Protein AF-A0A963M107-F1 (afdb_monomer_lite)

pLDDT: mean 89.0, std 7.75, range [57.47, 98.19]

Sequence (77 aa):
LAAILGNHVIASGMLLSSAIALEDPAPQYRIILVARKDVAKSPLIQQLVDGYKSAEYRSFVENDPKAKGFSRPAYWR

Secondary structure (DSSP, 8-state):
---B-HHHHHHTT--GGGSSSB----GGGS------TTTTTSHHHHHHHHHHTSHHHHHHHHH-TTTTTPPPPGGG-

Foldseek 3Di:
DDADEQVVCVVVVHALVPTPHHDQDDPVPDDDDDDDPVCCPPPVVVVVVCVCVDPVVVCCCVPPPRNPNPHDDPVVD

Structure (mmCIF, N/CA/C/O backbone):
data_AF-A0A963M107-F1
#
_entry.id   AF-A0A963M107-F1
#
loop_
_atom_site.group_PDB
_atom_site.id
_atom_site.type_symbol
_atom_site.label_atom_id
_atom_site.label_alt_id
_atom_site.label_comp_id
_atom_site.label_asym_id
_atom_site.label_entity_id
_atom_site.label_seq_id
_atom_site.pdbx_PDB_ins_code
_atom_site.Cartn_x
_atom_site.Cartn_y
_atom_site.Cartn_z
_atom_site.occupancy
_atom_site.B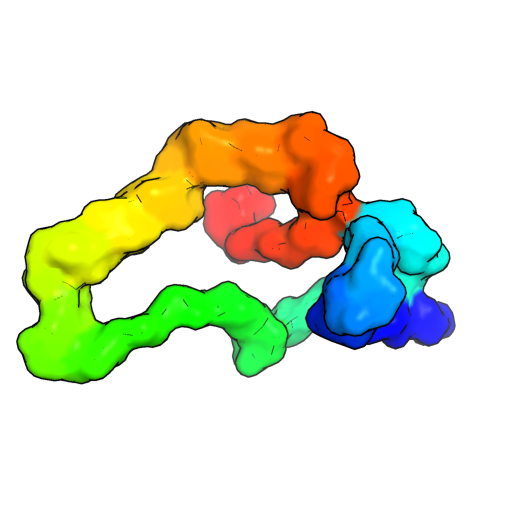_iso_or_equiv
_atom_site.auth_seq_id
_atom_site.auth_comp_id
_atom_site.auth_asym_id
_atom_site.auth_atom_id
_atom_site.pdbx_PDB_model_num
ATOM 1 N N . LEU A 1 1 ? 3.186 -6.595 -25.523 1.00 57.47 1 LEU 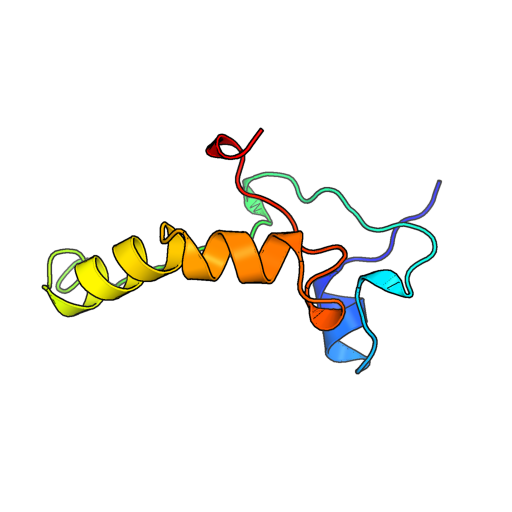A N 1
ATOM 2 C CA . LEU A 1 1 ? 3.789 -5.762 -24.460 1.00 57.47 1 LEU A CA 1
ATOM 3 C C . LEU A 1 1 ? 4.091 -6.689 -23.286 1.00 57.47 1 LEU A C 1
ATOM 5 O O . LEU A 1 1 ? 3.204 -7.460 -22.946 1.00 57.47 1 LEU A O 1
ATOM 9 N N . ALA A 1 2 ? 5.304 -6.682 -22.732 1.00 61.72 2 ALA A N 1
ATOM 10 C CA . ALA A 1 2 ? 5.639 -7.454 -21.532 1.00 61.72 2 ALA A CA 1
ATOM 11 C C . ALA A 1 2 ? 5.737 -6.489 -20.343 1.00 61.72 2 ALA A C 1
ATOM 13 O O . ALA A 1 2 ? 6.341 -5.427 -20.479 1.00 61.72 2 ALA A O 1
ATOM 14 N N . ALA A 1 3 ? 5.119 -6.838 -19.218 1.00 79.00 3 ALA A N 1
ATOM 15 C CA . ALA A 1 3 ? 5.168 -6.070 -17.978 1.00 79.00 3 ALA A CA 1
ATOM 16 C C . ALA A 1 3 ? 5.767 -6.942 -16.872 1.00 79.00 3 ALA A C 1
ATOM 18 O O . ALA A 1 3 ? 5.574 -8.158 -16.869 1.00 79.00 3 ALA A O 1
ATOM 19 N N . ILE A 1 4 ? 6.508 -6.322 -15.958 1.00 81.00 4 ILE A N 1
ATOM 20 C CA . ILE A 1 4 ? 7.066 -7.001 -14.788 1.00 81.00 4 ILE A CA 1
ATOM 21 C C . ILE A 1 4 ? 6.121 -6.834 -13.598 1.00 81.00 4 ILE A C 1
ATOM 23 O O . ILE A 1 4 ? 5.477 -5.792 -13.448 1.00 81.00 4 ILE A O 1
ATOM 27 N N . LEU A 1 5 ? 6.044 -7.861 -12.752 1.00 84.12 5 LEU A N 1
ATOM 28 C CA . LEU A 1 5 ? 5.256 -7.793 -11.530 1.00 84.12 5 LEU A CA 1
ATOM 29 C C . LEU A 1 5 ? 5.864 -6.762 -10.571 1.00 84.12 5 LEU A C 1
ATOM 31 O O . LEU A 1 5 ? 7.078 -6.756 -10.339 1.00 84.12 5 LEU A O 1
ATOM 35 N N . GLY A 1 6 ? 5.032 -5.901 -9.985 1.00 85.25 6 GLY A N 1
ATOM 36 C CA . GLY A 1 6 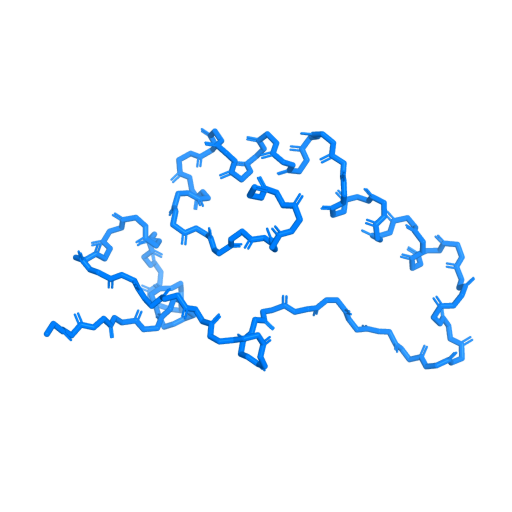? 5.520 -4.818 -9.123 1.00 85.25 6 GLY A CA 1
ATOM 37 C C . GLY A 1 6 ? 6.254 -5.335 -7.878 1.00 85.25 6 GLY A C 1
ATOM 38 O O . GLY A 1 6 ? 7.277 -4.787 -7.470 1.00 85.25 6 GLY A O 1
ATOM 39 N N . ASN A 1 7 ? 5.790 -6.446 -7.304 1.00 84.06 7 ASN A N 1
ATOM 40 C CA . ASN A 1 7 ? 6.447 -7.093 -6.165 1.00 84.06 7 ASN A CA 1
ATOM 41 C C . ASN A 1 7 ? 7.876 -7.564 -6.493 1.00 84.06 7 ASN A C 1
ATOM 43 O O . ASN A 1 7 ? 8.753 -7.459 -5.639 1.00 84.06 7 ASN A O 1
ATOM 47 N N . HIS A 1 8 ? 8.126 -8.037 -7.717 1.00 86.12 8 HIS A N 1
ATOM 48 C CA . HIS A 1 8 ? 9.455 -8.451 -8.154 1.00 86.12 8 HIS A CA 1
ATOM 49 C C . HIS A 1 8 ? 10.394 -7.245 -8.257 1.00 86.12 8 HIS A C 1
ATOM 51 O O . HIS A 1 8 ? 11.505 -7.297 -7.741 1.00 86.12 8 HIS A O 1
ATOM 57 N N . VAL A 1 9 ? 9.921 -6.129 -8.827 1.00 87.44 9 VAL A N 1
ATOM 58 C CA . VAL A 1 9 ? 10.684 -4.869 -8.909 1.00 87.44 9 VAL A CA 1
ATOM 59 C C . VAL A 1 9 ? 11.118 -4.388 -7.520 1.00 87.44 9 VAL A C 1
ATOM 61 O O . VAL A 1 9 ? 12.295 -4.088 -7.318 1.00 87.44 9 VAL A O 1
ATOM 64 N N . ILE A 1 10 ? 10.194 -4.375 -6.550 1.00 86.56 10 ILE A N 1
ATOM 65 C CA . ILE A 1 10 ? 10.499 -3.995 -5.161 1.00 86.56 10 ILE A CA 1
ATOM 66 C C . ILE A 1 10 ? 11.487 -4.975 -4.514 1.00 86.56 10 ILE A C 1
ATOM 68 O O . ILE A 1 10 ? 12.434 -4.541 -3.860 1.00 86.56 10 ILE A O 1
ATOM 72 N N . ALA A 1 11 ? 11.303 -6.286 -4.704 1.00 87.00 11 ALA A N 1
ATOM 73 C CA . ALA A 1 11 ? 12.195 -7.307 -4.147 1.00 87.00 11 ALA A CA 1
ATOM 74 C C . ALA A 1 11 ? 13.629 -7.213 -4.699 1.00 87.00 11 ALA A C 1
ATOM 76 O O . ALA A 1 11 ? 14.579 -7.553 -3.999 1.00 87.00 11 ALA A O 1
ATOM 77 N N . SER A 1 12 ? 13.797 -6.704 -5.922 1.00 88.50 12 SER A N 1
ATOM 78 C CA . SER A 1 12 ? 15.103 -6.412 -6.527 1.00 88.50 12 SER A CA 1
ATOM 79 C C . SER A 1 12 ? 15.737 -5.099 -6.043 1.00 88.50 12 SER A C 1
ATOM 81 O O . SER A 1 12 ? 16.781 -4.707 -6.557 1.00 88.50 12 SER A O 1
ATOM 83 N N . GLY A 1 13 ? 15.123 -4.393 -5.086 1.00 88.75 13 GLY A N 1
ATOM 84 C CA . GLY A 1 13 ? 15.621 -3.112 -4.576 1.00 88.75 13 GLY A CA 1
ATOM 85 C C . GLY A 1 13 ? 15.405 -1.931 -5.527 1.00 88.75 13 GLY A C 1
ATOM 86 O O . GLY A 1 13 ? 16.015 -0.878 -5.344 1.00 88.75 13 GLY A O 1
ATOM 87 N N . MET A 1 14 ? 14.553 -2.087 -6.543 1.00 89.88 14 MET A N 1
ATOM 88 C CA . MET A 1 14 ? 14.260 -1.045 -7.525 1.00 89.88 14 MET A CA 1
ATOM 89 C C . MET A 1 14 ? 12.956 -0.312 -7.194 1.00 89.88 14 MET A C 1
ATOM 91 O O . MET A 1 14 ? 12.054 -0.846 -6.549 1.00 89.88 14 MET A O 1
ATOM 95 N N . LEU A 1 15 ? 12.824 0.922 -7.686 1.00 91.19 15 LEU A N 1
ATOM 96 C CA . LEU A 1 15 ? 11.558 1.655 -7.639 1.00 91.19 15 LEU A CA 1
ATOM 97 C C . LEU A 1 15 ? 10.600 1.125 -8.712 1.00 91.19 15 LEU A C 1
ATOM 99 O O . LEU A 1 15 ? 11.030 0.874 -9.838 1.00 91.19 15 LEU A O 1
ATOM 103 N N . LEU A 1 16 ? 9.295 1.051 -8.421 1.00 91.12 16 LEU A N 1
ATOM 104 C CA . LEU A 1 16 ? 8.281 0.680 -9.426 1.00 91.12 16 LEU A CA 1
ATOM 105 C C . LEU A 1 16 ? 8.351 1.576 -10.667 1.00 91.12 16 LEU A C 1
ATOM 107 O O . LEU A 1 16 ? 8.246 1.103 -11.794 1.00 91.12 16 LEU A O 1
ATOM 111 N N . SER A 1 17 ? 8.619 2.862 -10.458 1.00 90.06 17 SER A N 1
ATOM 112 C CA . SER A 1 17 ? 8.774 3.862 -11.513 1.00 90.06 17 SER A CA 1
ATOM 113 C C . SER A 1 17 ? 9.954 3.637 -12.462 1.00 90.06 17 SER A C 1
ATOM 115 O O . SER A 1 17 ? 10.010 4.304 -13.493 1.00 90.06 17 SER A O 1
ATOM 117 N N . SER A 1 18 ? 10.879 2.727 -12.141 1.00 89.44 18 SER A N 1
ATOM 118 C CA . SER A 1 18 ? 11.985 2.345 -13.029 1.00 89.44 18 SER A CA 1
ATOM 119 C C . SER A 1 18 ? 11.593 1.303 -14.082 1.00 89.44 18 SER A C 1
ATOM 121 O O . SER A 1 18 ? 12.325 1.108 -15.051 1.00 89.44 18 SER A O 1
ATOM 123 N N . ALA A 1 19 ? 10.448 0.633 -13.921 1.00 86.12 19 ALA A N 1
ATOM 124 C CA . ALA A 1 19 ? 9.995 -0.367 -14.875 1.00 86.12 19 ALA A CA 1
ATOM 125 C C . ALA A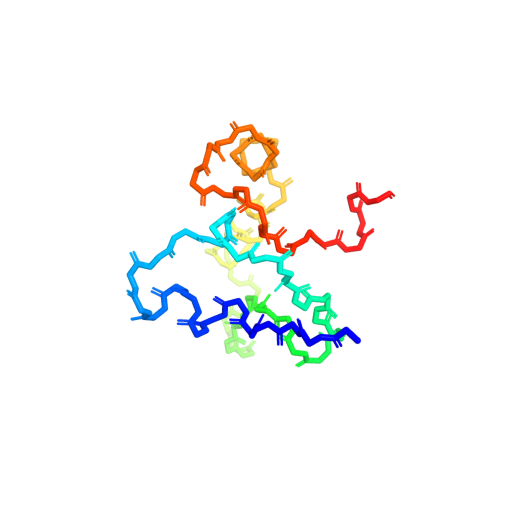 1 19 ? 9.506 0.286 -16.179 1.00 86.12 19 ALA A C 1
ATOM 127 O O . ALA A 1 19 ? 8.758 1.262 -16.155 1.00 86.12 19 ALA A O 1
ATOM 128 N N . ILE A 1 20 ? 9.871 -0.306 -17.324 1.00 85.31 20 ILE A N 1
ATOM 129 C CA . ILE A 1 20 ? 9.386 0.116 -18.654 1.00 85.31 20 ILE A CA 1
ATOM 130 C C . ILE A 1 20 ? 7.856 -0.021 -18.739 1.00 85.31 20 ILE A C 1
ATOM 132 O O . ILE A 1 20 ? 7.181 0.821 -19.327 1.00 85.31 20 ILE A O 1
ATOM 136 N N . ALA A 1 21 ? 7.314 -1.080 -18.133 1.00 86.75 21 ALA A N 1
ATOM 137 C CA . ALA A 1 21 ? 5.887 -1.303 -17.964 1.00 86.75 21 ALA A CA 1
ATOM 138 C C . ALA A 1 21 ? 5.631 -2.078 -16.665 1.00 86.75 21 ALA A C 1
ATOM 140 O O . ALA A 1 21 ? 6.326 -3.054 -16.368 1.00 86.75 21 ALA A O 1
ATOM 141 N N . LEU A 1 22 ? 4.611 -1.651 -15.921 1.00 86.81 22 LEU A N 1
ATOM 142 C CA . LEU A 1 22 ? 4.099 -2.338 -14.738 1.00 86.81 22 LEU A CA 1
ATOM 143 C C . LEU A 1 22 ? 2.777 -3.018 -15.076 1.00 86.81 22 LEU A C 1
ATOM 145 O O . LEU A 1 22 ? 1.995 -2.506 -15.881 1.00 86.81 22 LEU A O 1
ATOM 149 N N . GLU A 1 23 ? 2.525 -4.161 -14.451 1.00 85.75 23 GLU A N 1
ATOM 150 C CA . GLU A 1 23 ? 1.196 -4.767 -14.478 1.00 85.75 23 GLU A CA 1
ATOM 151 C C . GLU A 1 23 ? 0.147 -3.859 -13.800 1.00 85.75 23 GLU A C 1
ATOM 153 O O . GLU A 1 23 ? 0.451 -3.179 -12.818 1.00 85.75 23 GLU A O 1
ATOM 158 N N . ASP A 1 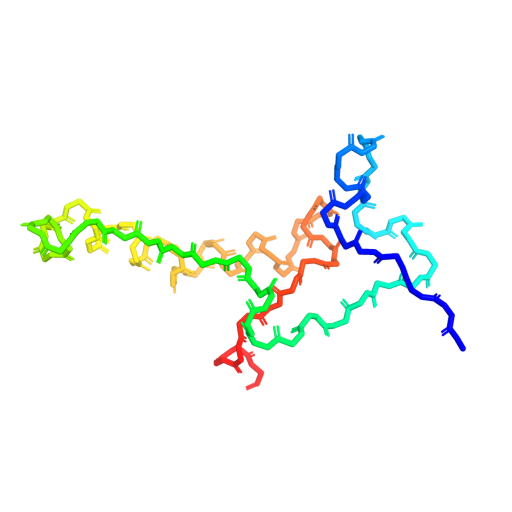24 ? -1.102 -3.873 -14.290 1.00 86.00 24 ASP A N 1
ATOM 159 C CA . ASP A 1 24 ? -2.268 -3.501 -13.469 1.00 86.00 24 ASP A CA 1
ATOM 160 C C . ASP A 1 24 ? -2.807 -4.801 -12.856 1.00 86.00 24 ASP A C 1
ATOM 162 O O . ASP A 1 24 ? -3.441 -5.590 -13.567 1.00 86.00 24 ASP A O 1
ATOM 166 N N . PRO A 1 25 ? -2.514 -5.088 -11.576 1.00 84.50 25 PRO A N 1
ATOM 167 C CA . PRO A 1 25 ? -2.875 -6.360 -10.981 1.00 84.50 25 PRO A CA 1
ATOM 168 C C . PRO A 1 25 ? -4.398 -6.502 -10.919 1.00 84.50 25 PRO A C 1
ATOM 170 O O . PRO A 1 25 ? -5.118 -5.639 -10.388 1.00 84.50 25 PRO A O 1
ATOM 173 N N . ALA A 1 26 ? -4.887 -7.642 -11.417 1.00 86.00 26 ALA A N 1
ATOM 174 C CA . ALA A 1 26 ? -6.280 -8.037 -11.256 1.00 86.00 26 ALA A CA 1
ATOM 175 C C . ALA A 1 26 ? -6.667 -8.023 -9.761 1.00 86.00 26 ALA A C 1
ATOM 177 O O . ALA A 1 26 ? -5.798 -8.231 -8.909 1.00 86.00 26 ALA A O 1
ATOM 178 N N . PRO A 1 27 ? -7.945 -7.787 -9.405 1.00 84.25 27 PRO A N 1
ATOM 179 C CA . PRO A 1 27 ? -8.353 -7.568 -8.016 1.00 84.25 27 PRO A CA 1
ATOM 180 C C . PRO A 1 27 ? -7.851 -8.619 -7.015 1.00 84.25 27 PRO A C 1
ATOM 182 O O . PRO A 1 27 ? -7.456 -8.258 -5.910 1.00 84.25 27 PRO A O 1
ATOM 185 N N . GLN A 1 28 ? -7.801 -9.892 -7.412 1.00 86.56 28 GLN A N 1
ATOM 186 C CA . GLN A 1 28 ? -7.330 -11.007 -6.586 1.00 86.56 28 GLN A CA 1
ATOM 187 C C . GLN A 1 28 ? -5.814 -11.019 -6.312 1.00 86.56 28 GLN A C 1
ATOM 189 O O . GLN A 1 28 ? -5.372 -11.729 -5.415 1.00 86.56 28 GLN A O 1
ATOM 194 N N . TYR A 1 29 ? -5.020 -10.251 -7.065 1.00 85.00 29 TYR A N 1
ATOM 195 C CA . TYR A 1 29 ? -3.562 -10.143 -6.911 1.00 85.00 29 TYR A CA 1
ATOM 196 C C . TYR A 1 29 ? -3.125 -8.829 -6.256 1.00 85.00 29 TYR A C 1
ATOM 198 O O . TYR A 1 29 ? -1.933 -8.544 -6.153 1.00 85.00 29 TYR A O 1
ATOM 206 N N . ARG A 1 30 ? -4.075 -8.004 -5.806 1.00 84.44 30 ARG A N 1
ATOM 207 C CA . ARG A 1 30 ? -3.771 -6.755 -5.104 1.00 84.44 30 ARG A CA 1
ATOM 208 C C . ARG A 1 30 ? -3.377 -7.036 -3.660 1.00 84.44 30 ARG A C 1
ATOM 210 O O . ARG A 1 30 ? -3.945 -7.904 -3.002 1.00 84.44 30 ARG A O 1
ATOM 217 N N . ILE A 1 31 ? -2.433 -6.250 -3.151 1.00 84.56 31 ILE A N 1
ATOM 218 C CA . ILE A 1 31 ? -2.085 -6.261 -1.729 1.00 84.56 31 ILE A CA 1
ATOM 219 C C . ILE A 1 31 ? -3.288 -5.734 -0.940 1.00 84.56 31 ILE A C 1
ATOM 221 O O . ILE A 1 31 ? -3.824 -4.669 -1.251 1.00 84.56 31 ILE A O 1
ATOM 225 N N . ILE A 1 32 ? -3.708 -6.490 0.073 1.00 87.19 32 ILE A N 1
ATOM 226 C CA . ILE A 1 32 ? -4.859 -6.177 0.921 1.00 87.19 32 ILE A CA 1
ATOM 227 C C . ILE A 1 32 ? -4.480 -6.259 2.399 1.00 87.19 32 ILE A C 1
ATOM 229 O O . ILE A 1 32 ? -3.634 -7.060 2.797 1.00 87.19 32 ILE A O 1
ATOM 233 N N . LEU A 1 33 ? -5.141 -5.445 3.221 1.00 89.88 33 LEU A N 1
ATOM 234 C CA . LEU A 1 33 ? -5.099 -5.586 4.672 1.00 89.88 33 LEU A CA 1
ATOM 235 C C . LEU A 1 33 ? -6.016 -6.745 5.083 1.00 89.88 33 LEU A C 1
ATOM 237 O O . LEU A 1 33 ? -7.192 -6.766 4.722 1.00 89.88 33 LEU A O 1
ATOM 241 N N . VAL A 1 34 ? -5.487 -7.693 5.856 1.00 93.00 34 VAL A N 1
ATOM 242 C CA . VAL A 1 34 ? -6.238 -8.851 6.358 1.00 93.00 34 VAL A CA 1
ATOM 243 C C . VAL A 1 34 ? -6.084 -8.928 7.871 1.00 93.00 34 VAL A C 1
ATOM 245 O O . VAL A 1 34 ? -4.986 -8.781 8.400 1.00 93.00 34 VAL A O 1
ATOM 248 N N . ALA A 1 35 ? -7.189 -9.185 8.569 1.00 96.00 35 ALA A N 1
ATOM 249 C CA . ALA A 1 35 ? -7.214 -9.396 10.011 1.00 96.00 35 ALA A CA 1
ATOM 250 C C . ALA A 1 35 ? -7.854 -10.749 10.337 1.00 96.00 35 ALA A C 1
ATOM 252 O O . ALA A 1 35 ? -8.747 -11.214 9.623 1.00 96.00 35 ALA A O 1
ATOM 253 N N . ARG A 1 36 ? -7.430 -11.373 11.443 1.00 96.88 36 ARG A N 1
ATOM 254 C CA . ARG A 1 36 ? -8.134 -12.549 11.967 1.00 96.88 36 ARG A CA 1
ATOM 255 C C . ARG A 1 36 ? -9.546 -12.154 12.406 1.00 96.88 36 ARG A C 1
ATOM 257 O O . ARG A 1 36 ? -9.773 -11.045 12.889 1.00 96.88 36 ARG A O 1
ATOM 264 N N . LYS A 1 37 ? -10.498 -13.075 12.244 1.00 97.38 37 LYS A N 1
ATOM 265 C CA . LYS A 1 37 ? -11.933 -12.813 12.446 1.00 97.38 37 LYS A CA 1
ATOM 266 C C . LYS A 1 37 ? -12.276 -12.347 13.867 1.00 97.38 37 LYS A C 1
ATOM 268 O O . LYS A 1 37 ? -13.161 -11.514 14.026 1.00 97.38 37 LYS A O 1
ATOM 273 N N . ASP A 1 38 ? -11.576 -12.865 14.869 1.00 97.31 38 ASP A N 1
ATOM 274 C CA . ASP A 1 38 ? -11.738 -12.546 16.293 1.00 97.31 38 ASP A CA 1
ATOM 275 C C . ASP A 1 38 ? -11.341 -11.103 16.643 1.00 97.31 38 ASP A C 1
ATOM 277 O O . ASP A 1 38 ? -11.912 -10.514 17.557 1.00 97.31 38 ASP A O 1
ATOM 281 N N . VAL A 1 39 ? -10.416 -10.507 15.885 1.00 96.00 39 VAL A N 1
ATOM 282 C CA . VAL A 1 39 ? -9.905 -9.145 16.130 1.00 96.00 39 VAL A CA 1
ATOM 283 C C . VAL A 1 39 ? -10.259 -8.145 15.031 1.00 96.00 39 VAL A C 1
ATOM 285 O O . VAL A 1 39 ? -9.938 -6.964 15.156 1.00 96.00 39 VAL A O 1
ATOM 288 N N . ALA A 1 40 ? -10.944 -8.579 13.970 1.00 94.94 40 ALA A N 1
ATOM 289 C CA . ALA A 1 40 ? -11.261 -7.753 12.802 1.00 94.94 40 ALA A CA 1
ATOM 290 C C . ALA A 1 40 ? -12.084 -6.495 13.132 1.00 94.94 40 ALA A C 1
ATOM 292 O O . ALA A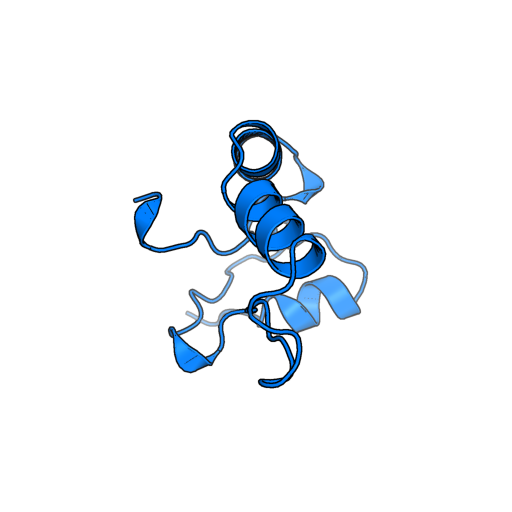 1 40 ? -12.039 -5.523 12.388 1.00 94.94 40 ALA A O 1
ATOM 293 N N . LYS A 1 41 ? -12.825 -6.509 14.247 1.00 95.44 41 LYS A N 1
ATOM 294 C CA . LYS A 1 41 ? -13.627 -5.374 14.733 1.00 95.44 41 LYS A CA 1
ATOM 295 C C . LYS A 1 41 ? -12.954 -4.586 15.860 1.00 95.44 41 LYS A C 1
ATOM 297 O O . LYS A 1 41 ? -13.602 -3.766 16.502 1.00 95.44 41 LYS A O 1
ATOM 302 N N . SER A 1 42 ? -11.688 -4.872 16.160 1.00 97.69 42 SER A N 1
ATOM 303 C CA . SER A 1 42 ? -10.971 -4.156 17.214 1.00 97.69 42 SER A CA 1
ATOM 304 C C . SER A 1 42 ? -10.659 -2.712 16.793 1.00 97.69 42 SER A C 1
ATOM 306 O O . SER A 1 42 ? -10.475 -2.451 15.598 1.00 97.69 42 SER A O 1
ATOM 308 N N . PRO A 1 43 ? -10.532 -1.776 17.754 1.00 98.19 43 PRO A N 1
ATOM 309 C CA . PRO A 1 43 ? -10.171 -0.389 17.458 1.00 98.19 43 PRO A CA 1
ATOM 310 C C . PRO A 1 43 ? -8.869 -0.255 16.661 1.00 98.19 43 PRO A C 1
ATOM 312 O O . PRO A 1 43 ? -8.777 0.589 15.778 1.00 98.19 43 PRO A O 1
ATOM 315 N N . LEU A 1 44 ? -7.890 -1.130 16.915 1.00 95.94 44 LEU A N 1
ATOM 316 C CA . LEU A 1 44 ? -6.623 -1.147 16.185 1.00 95.94 44 LEU A CA 1
ATOM 317 C C . LEU A 1 44 ? -6.820 -1.416 14.687 1.00 95.94 44 LEU A C 1
ATOM 319 O O . LEU A 1 44 ? -6.235 -0.732 13.852 1.00 95.94 44 LEU A O 1
ATOM 323 N N . ILE A 1 45 ? -7.649 -2.403 14.329 1.00 97.69 45 ILE A N 1
ATOM 324 C CA . ILE A 1 45 ? -7.918 -2.703 12.917 1.00 97.69 45 ILE A CA 1
ATOM 325 C C . ILE A 1 45 ? -8.649 -1.535 12.257 1.00 97.69 45 ILE A C 1
ATOM 327 O O . ILE A 1 45 ? -8.313 -1.177 11.129 1.00 97.69 45 ILE A O 1
ATOM 331 N N . GLN A 1 46 ? -9.584 -0.898 12.966 1.00 96.81 46 GLN A N 1
ATOM 332 C CA . GLN A 1 46 ? -10.263 0.288 12.450 1.00 96.81 46 GLN A CA 1
ATOM 333 C C . GLN A 1 46 ? -9.277 1.436 12.190 1.00 96.81 46 GLN A C 1
ATOM 335 O O . GLN A 1 46 ? -9.291 2.003 11.104 1.00 96.81 46 GLN A O 1
ATOM 340 N N . GLN A 1 47 ? -8.351 1.702 13.116 1.00 97.38 47 GLN A N 1
ATOM 341 C CA . GLN A 1 47 ? -7.305 2.714 12.936 1.00 97.38 47 GLN A CA 1
ATOM 342 C C . GLN A 1 47 ? -6.414 2.436 11.717 1.00 97.38 47 GLN A C 1
ATOM 344 O O . GLN A 1 47 ? -6.074 3.361 10.982 1.00 97.38 47 GLN A O 1
ATOM 349 N N . LEU A 1 48 ? -6.059 1.171 11.461 1.00 96.12 48 LEU A N 1
ATOM 350 C CA . LEU A 1 48 ? -5.304 0.795 10.261 1.00 96.12 48 LEU A CA 1
ATOM 351 C C . LEU A 1 48 ? -6.113 1.048 8.981 1.00 96.12 48 LEU A C 1
ATOM 353 O O . LEU A 1 48 ? -5.584 1.613 8.025 1.00 96.12 48 LEU A O 1
ATOM 357 N N . VAL A 1 49 ? -7.392 0.657 8.962 1.00 94.44 49 VAL A N 1
ATOM 358 C CA . VAL A 1 49 ? -8.294 0.909 7.825 1.00 94.44 49 VAL A CA 1
ATOM 359 C C . VAL A 1 49 ? -8.426 2.407 7.555 1.00 94.44 49 VAL A C 1
ATOM 361 O O . VAL A 1 49 ? -8.346 2.822 6.398 1.00 94.44 49 VAL A O 1
ATOM 364 N N . ASP A 1 50 ? -8.599 3.208 8.603 1.00 95.50 50 ASP A N 1
ATOM 365 C CA . ASP A 1 50 ? -8.729 4.660 8.499 1.00 95.50 50 ASP A CA 1
ATOM 366 C C . ASP A 1 50 ? -7.426 5.295 7.999 1.00 95.50 50 ASP A C 1
ATOM 368 O O . ASP A 1 50 ? -7.466 6.146 7.114 1.00 95.50 50 ASP A O 1
ATOM 372 N N . GLY A 1 51 ? -6.267 4.808 8.458 1.00 95.25 51 GLY A N 1
ATOM 373 C CA . GLY A 1 51 ? -4.953 5.226 7.962 1.00 95.25 51 GLY A CA 1
ATOM 374 C C . GLY A 1 51 ? -4.772 4.986 6.459 1.00 95.25 51 GLY A C 1
ATOM 375 O O . GLY A 1 51 ? -4.385 5.895 5.733 1.00 95.25 51 GLY A O 1
ATOM 376 N N . TYR A 1 52 ? -5.132 3.803 5.946 1.00 92.00 52 TYR A N 1
ATOM 377 C CA . TYR A 1 52 ? -5.087 3.522 4.499 1.00 92.00 52 TYR A CA 1
ATOM 378 C C . TYR A 1 52 ? -6.098 4.341 3.675 1.00 92.00 52 TYR A C 1
ATOM 380 O O . TYR A 1 52 ? -5.955 4.463 2.456 1.00 92.00 52 TYR A O 1
ATOM 388 N N . LYS A 1 53 ? -7.139 4.890 4.311 1.00 92.38 53 LYS A N 1
ATOM 389 C CA . LYS A 1 53 ? -8.142 5.759 3.675 1.00 92.38 53 LYS A CA 1
ATOM 390 C C . LYS A 1 53 ? -7.863 7.250 3.873 1.00 92.38 53 LYS A C 1
ATOM 392 O O . LYS A 1 53 ? -8.621 8.066 3.349 1.00 92.38 53 LYS A O 1
ATOM 397 N N . SER A 1 54 ? -6.818 7.605 4.615 1.00 95.44 54 SER A N 1
ATOM 398 C CA . SER A 1 54 ? -6.550 8.982 5.008 1.00 95.44 54 SER A CA 1
ATOM 399 C C . SER A 1 54 ? -6.052 9.835 3.834 1.00 95.44 54 SER A C 1
ATOM 401 O O . SER A 1 54 ? -5.522 9.330 2.835 1.00 95.44 54 SER A O 1
ATOM 403 N N . ALA A 1 55 ? -6.218 11.154 3.954 1.00 95.31 55 ALA A N 1
ATOM 404 C CA . ALA A 1 55 ? -5.733 12.103 2.954 1.00 95.31 55 ALA A CA 1
ATOM 405 C C . ALA A 1 55 ? -4.199 12.095 2.869 1.00 95.31 55 ALA A C 1
ATOM 407 O O . ALA A 1 55 ? -3.632 12.258 1.792 1.00 95.31 55 ALA A O 1
ATOM 408 N N . GLU A 1 56 ? -3.527 11.854 3.991 1.00 95.50 56 GLU A N 1
ATOM 409 C CA . GLU A 1 56 ? -2.075 11.756 4.103 1.00 95.50 56 GLU A CA 1
ATOM 410 C C . GLU A 1 56 ? -1.548 10.555 3.317 1.00 95.50 56 GLU A C 1
ATOM 412 O O . GLU A 1 56 ? -0.618 10.707 2.525 1.00 95.50 56 GLU A O 1
ATOM 417 N N . TYR A 1 57 ? -2.166 9.377 3.472 1.00 93.88 57 TYR A N 1
ATOM 418 C CA . TYR A 1 57 ? -1.765 8.196 2.708 1.00 93.88 57 TYR A CA 1
ATOM 419 C C . TYR A 1 57 ? -2.010 8.384 1.211 1.00 93.88 57 TYR A C 1
ATOM 421 O O . TYR A 1 57 ? -1.151 8.060 0.390 1.00 93.88 57 TYR A O 1
ATOM 429 N N . ARG A 1 58 ? -3.157 8.968 0.844 1.00 93.56 58 ARG A N 1
ATOM 430 C CA . ARG A 1 58 ? -3.433 9.327 -0.549 1.00 93.56 58 ARG A CA 1
ATOM 431 C C . ARG A 1 58 ? -2.373 10.279 -1.104 1.00 93.56 58 ARG A C 1
ATOM 433 O O . ARG A 1 58 ? -1.827 10.008 -2.170 1.00 93.56 58 ARG A O 1
ATOM 440 N N . SER A 1 59 ? -2.045 11.338 -0.366 1.00 94.75 59 SER A N 1
ATOM 441 C CA . SER A 1 59 ? -1.026 12.314 -0.758 1.00 94.75 59 SER A CA 1
ATOM 442 C C . SER A 1 59 ? 0.344 11.662 -0.935 1.00 94.75 59 SER A C 1
ATOM 444 O O . SER A 1 59 ? 1.023 11.934 -1.921 1.00 94.75 59 SER A O 1
ATOM 446 N N . PHE A 1 60 ? 0.727 10.742 -0.046 1.00 94.19 60 PHE A N 1
ATOM 447 C CA . PHE A 1 60 ? 1.944 9.949 -0.208 1.00 94.19 60 PHE A CA 1
ATOM 448 C C . PHE A 1 60 ? 1.935 9.159 -1.526 1.00 94.19 60 PHE A C 1
ATOM 450 O O . PHE A 1 60 ? 2.875 9.269 -2.308 1.00 94.19 60 PHE A O 1
ATOM 457 N N . VAL A 1 61 ? 0.866 8.411 -1.823 1.00 93.19 61 VAL A N 1
ATOM 458 C CA . VAL A 1 61 ? 0.797 7.595 -3.051 1.00 93.19 61 VAL A CA 1
ATOM 459 C C . VAL A 1 61 ? 0.744 8.447 -4.328 1.00 93.19 61 VAL A C 1
ATOM 461 O O . VAL A 1 61 ? 1.254 8.031 -5.371 1.00 93.19 61 VAL A O 1
ATOM 464 N N . GLU A 1 62 ? 0.117 9.622 -4.280 1.00 92.69 62 GLU A N 1
ATOM 465 C CA . GLU A 1 62 ? -0.005 10.519 -5.434 1.00 92.69 62 GLU A CA 1
ATOM 466 C C . GLU A 1 62 ? 1.263 11.347 -5.687 1.00 92.69 62 GLU A C 1
ATOM 468 O O . GLU A 1 62 ? 1.601 11.570 -6.852 1.00 92.69 62 GLU A O 1
ATOM 473 N N . ASN A 1 63 ? 1.974 11.762 -4.632 1.00 94.88 63 ASN A N 1
ATOM 474 C CA . ASN A 1 63 ? 3.010 12.794 -4.728 1.00 94.88 63 ASN A CA 1
ATOM 475 C C . ASN A 1 63 ? 4.429 12.318 -4.379 1.00 94.88 63 ASN A C 1
ATOM 477 O O . ASN A 1 63 ? 5.390 12.950 -4.818 1.00 94.88 63 ASN A O 1
ATOM 481 N N . ASP A 1 64 ? 4.604 11.234 -3.614 1.00 95.31 64 ASP A N 1
ATOM 482 C CA . ASP A 1 64 ? 5.942 10.769 -3.234 1.00 95.31 64 ASP A CA 1
ATOM 483 C C . ASP A 1 64 ? 6.633 10.049 -4.414 1.00 95.31 64 ASP A C 1
ATOM 485 O O . ASP A 1 64 ? 6.091 9.077 -4.958 1.00 95.31 64 ASP A O 1
ATOM 489 N N . PRO A 1 65 ? 7.858 10.454 -4.810 1.00 92.06 65 PRO A N 1
ATOM 490 C CA . PRO A 1 65 ? 8.600 9.799 -5.888 1.00 92.06 65 PRO A CA 1
ATOM 491 C C . PRO A 1 65 ? 8.803 8.289 -5.695 1.00 92.06 65 PRO A C 1
ATOM 493 O O . PRO A 1 65 ? 8.875 7.552 -6.682 1.00 92.06 65 PRO A O 1
ATOM 496 N N . LYS A 1 66 ? 8.879 7.812 -4.446 1.00 88.69 66 LYS A N 1
ATOM 497 C CA . LYS A 1 66 ? 9.040 6.390 -4.109 1.00 88.69 66 LYS A CA 1
ATOM 498 C C . LYS A 1 66 ? 7.753 5.590 -4.299 1.00 88.69 66 LYS A C 1
ATOM 500 O O . LYS A 1 66 ? 7.830 4.383 -4.511 1.00 88.69 66 LYS A O 1
ATOM 505 N N . ALA A 1 67 ? 6.593 6.243 -4.248 1.00 90.56 67 ALA A N 1
ATOM 506 C CA . ALA A 1 67 ? 5.292 5.607 -4.442 1.00 90.56 67 ALA A CA 1
ATOM 507 C C . ALA A 1 67 ? 4.832 5.606 -5.911 1.00 90.56 67 ALA A C 1
ATOM 509 O O . ALA A 1 67 ? 3.834 4.973 -6.266 1.00 90.56 67 ALA A O 1
ATOM 510 N N . LYS A 1 68 ? 5.564 6.285 -6.804 1.00 91.75 68 LYS A N 1
ATOM 511 C CA . LYS A 1 68 ? 5.244 6.316 -8.233 1.00 91.75 68 LYS A CA 1
ATOM 512 C C . LYS A 1 68 ? 5.218 4.897 -8.814 1.00 91.75 68 LYS A C 1
ATOM 514 O O . LYS A 1 68 ? 6.219 4.186 -8.790 1.00 91.75 68 LYS A O 1
ATOM 519 N N . GLY A 1 69 ? 4.072 4.518 -9.381 1.00 89.62 69 GLY A N 1
ATOM 520 C CA . GLY A 1 69 ? 3.816 3.182 -9.932 1.00 89.62 69 GLY A CA 1
ATOM 521 C C . GLY A 1 69 ? 3.023 2.257 -9.004 1.00 89.62 69 GLY A C 1
ATOM 522 O O . GLY A 1 69 ? 2.680 1.152 -9.410 1.00 89.62 69 GLY A O 1
ATOM 523 N N . PHE A 1 70 ? 2.699 2.686 -7.780 1.00 89.69 70 PHE A N 1
ATOM 524 C CA . PHE A 1 70 ? 1.860 1.901 -6.875 1.00 89.69 70 PHE A CA 1
ATOM 525 C C . PHE A 1 70 ? 0.451 1.739 -7.461 1.00 89.69 70 PHE A C 1
ATOM 527 O O . PHE A 1 70 ? -0.159 2.701 -7.937 1.00 89.69 70 PHE A O 1
ATOM 534 N N . SER A 1 71 ? -0.085 0.516 -7.392 1.00 87.88 71 SER A N 1
ATOM 535 C CA . SER A 1 71 ? -1.478 0.250 -7.751 1.00 87.88 71 SER A CA 1
ATOM 536 C C . SER A 1 71 ? -2.407 1.043 -6.834 1.00 87.88 71 SER A C 1
ATOM 538 O O . SER A 1 71 ? -2.311 0.962 -5.610 1.00 87.88 71 SER A O 1
ATOM 540 N N . ARG A 1 72 ? -3.352 1.771 -7.432 1.00 87.19 72 ARG A N 1
ATOM 541 C CA . ARG A 1 72 ? -4.342 2.567 -6.701 1.00 87.19 72 ARG A CA 1
ATOM 542 C C . ARG A 1 72 ? -5.621 1.759 -6.482 1.00 87.19 72 ARG A C 1
ATOM 544 O O . ARG A 1 72 ? -6.030 1.015 -7.381 1.00 87.19 72 ARG A O 1
ATOM 551 N N . PRO A 1 73 ? -6.282 1.895 -5.323 1.00 81.25 73 PRO A N 1
ATOM 552 C CA . PRO A 1 73 ? -7.573 1.265 -5.116 1.00 81.25 73 PRO A CA 1
ATOM 553 C C . PRO A 1 73 ? -8.619 1.817 -6.095 1.00 81.25 73 PRO A C 1
ATOM 555 O O . PRO A 1 73 ? -8.551 2.964 -6.531 1.00 81.25 73 PRO A O 1
ATOM 558 N N . ALA A 1 74 ? -9.610 0.991 -6.440 1.00 78.94 74 ALA A N 1
ATOM 559 C CA . ALA A 1 74 ? -10.600 1.336 -7.464 1.00 78.94 74 ALA A CA 1
ATOM 560 C C . ALA A 1 74 ? -11.418 2.592 -7.117 1.00 78.94 74 ALA A C 1
ATOM 562 O O . ALA A 1 74 ? -11.760 3.350 -8.012 1.00 78.94 74 ALA A O 1
ATOM 563 N N . TYR A 1 75 ? -11.676 2.838 -5.830 1.00 80.06 75 TYR A N 1
ATOM 564 C CA . TYR A 1 75 ? -12.459 3.981 -5.349 1.00 80.06 75 TYR A CA 1
ATOM 565 C C . TYR A 1 75 ? -11.705 5.326 -5.374 1.00 80.06 75 TYR A C 1
ATOM 567 O O . TYR A 1 75 ? -12.258 6.334 -4.947 1.00 80.06 75 TYR A O 1
ATOM 575 N N . TRP A 1 76 ? -10.441 5.356 -5.816 1.00 82.31 76 TRP A N 1
ATOM 576 C CA . TRP A 1 76 ? -9.698 6.602 -6.070 1.00 82.31 76 TRP A CA 1
ATOM 577 C C . TRP A 1 76 ? -9.811 7.089 -7.519 1.00 82.31 76 TRP A C 1
ATOM 579 O O . TRP A 1 76 ? -9.306 8.171 -7.816 1.00 82.31 76 TRP A O 1
ATOM 589 N N . ARG A 1 77 ? -10.383 6.273 -8.413 1.00 60.22 77 ARG A N 1
ATOM 590 C CA . ARG A 1 77 ? -10.520 6.580 -9.842 1.00 60.22 77 ARG A CA 1
ATOM 591 C C . ARG A 1 77 ? -11.769 7.402 -10.115 1.00 60.22 77 ARG A C 1
ATOM 593 O O . ARG A 1 77 ? -12.805 7.107 -9.481 1.00 60.22 77 ARG A O 1
#

Radius of gyration: 14.55 Å; chains: 1; bounding box: 29×26×42 Å